Protein AF-A0A5K0V2G5-F1 (afdb_monomer)

pLDDT: mean 81.11, std 9.98, range [63.59, 97.12]

Solvent-accessible surface area (backbone atoms only — not comparable to full-atom values): 2852 Å² total; per-residue (Å²): 118,70,67,60,52,45,22,71,71,64,60,34,35,38,79,87,76,69,45,81,47,75,36,95,54,52,86,56,89,62,27,50,55,62,72,52,50,46,58,53,52,57,62,73,73,109

Structure (mmCIF, N/CA/C/O backbone):
data_AF-A0A5K0V2G5-F1
#
_entry.id   AF-A0A5K0V2G5-F1
#
loop_
_atom_site.group_PDB
_atom_site.id
_atom_site.type_symbol
_atom_site.label_atom_id
_atom_site.label_alt_id
_atom_site.label_comp_id
_atom_site.label_asym_id
_atom_site.label_entity_id
_atom_site.label_seq_id
_atom_site.pdbx_PDB_ins_code
_atom_site.Cartn_x
_atom_site.Cartn_y
_atom_site.Cartn_z
_atom_site.occupancy
_atom_site.B_iso_or_equiv
_atom_site.auth_seq_id
_atom_site.auth_comp_id
_atom_site.auth_asym_id
_atom_site.auth_atom_id
_atom_site.pdbx_PDB_model_num
ATOM 1 N N . MET A 1 1 ? 6.132 -15.244 -20.930 1.00 64.19 1 MET A N 1
ATOM 2 C CA . MET A 1 1 ? 6.418 -13.842 -21.292 1.00 64.19 1 MET A CA 1
ATOM 3 C C . MET A 1 1 ? 6.958 -13.155 -20.044 1.00 64.19 1 MET A C 1
ATOM 5 O O . MET A 1 1 ? 6.288 -13.204 -19.025 1.00 64.19 1 MET A O 1
ATOM 9 N N . ALA A 1 2 ? 8.189 -12.636 -20.049 1.00 69.50 2 ALA A N 1
ATOM 10 C CA . ALA A 1 2 ? 8.814 -12.129 -18.815 1.00 69.50 2 ALA A CA 1
ATOM 11 C C . ALA A 1 2 ? 8.301 -10.734 -18.400 1.00 69.50 2 ALA A C 1
ATOM 13 O O . ALA A 1 2 ? 8.245 -10.428 -17.214 1.00 69.50 2 ALA A O 1
ATOM 14 N N . PHE A 1 3 ? 7.891 -9.911 -19.370 1.00 63.59 3 PHE A N 1
ATOM 15 C CA . PHE A 1 3 ? 7.474 -8.520 -19.149 1.00 63.59 3 PHE A CA 1
ATOM 16 C C . PHE A 1 3 ? 6.134 -8.404 -18.403 1.00 63.59 3 PHE A C 1
ATOM 18 O O . PHE A 1 3 ? 6.005 -7.614 -17.472 1.00 63.59 3 PHE A O 1
ATOM 25 N N . GLU A 1 4 ? 5.163 -9.246 -18.757 1.00 68.94 4 GLU A N 1
ATOM 26 C CA . GLU A 1 4 ? 3.86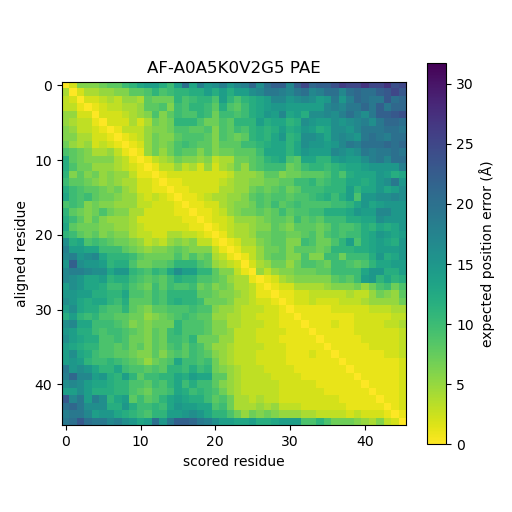3 -9.328 -18.076 1.00 68.94 4 GLU A CA 1
ATOM 27 C C . GLU A 1 4 ? 4.018 -9.809 -16.627 1.00 68.94 4 GLU A C 1
ATOM 29 O O . GLU A 1 4 ? 3.419 -9.252 -15.707 1.00 68.94 4 GLU A O 1
ATOM 34 N N . LEU A 1 5 ? 4.887 -10.808 -16.416 1.00 70.81 5 LEU A N 1
ATOM 35 C CA . LEU A 1 5 ? 5.201 -11.333 -15.089 1.00 70.81 5 LEU A CA 1
ATOM 36 C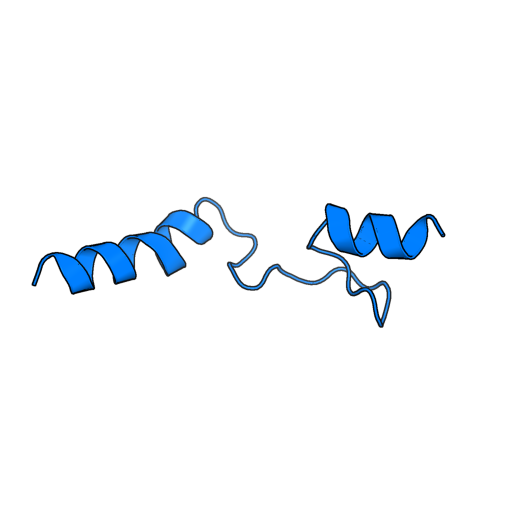 C . LEU A 1 5 ? 5.863 -10.259 -14.213 1.00 70.81 5 LEU A C 1
ATOM 38 O O . LEU A 1 5 ? 5.543 -10.140 -13.035 1.00 70.81 5 LEU A O 1
ATOM 42 N N . TYR A 1 6 ? 6.757 -9.450 -14.786 1.00 66.38 6 TYR A N 1
ATOM 43 C CA . TYR A 1 6 ? 7.405 -8.354 -14.073 1.00 66.38 6 TYR A CA 1
ATOM 44 C C . TYR A 1 6 ? 6.409 -7.270 -13.648 1.00 66.38 6 TYR A C 1
ATOM 46 O O . TYR A 1 6 ? 6.439 -6.861 -12.494 1.00 66.38 6 TYR A O 1
ATOM 54 N N . GLY A 1 7 ? 5.476 -6.860 -14.516 1.00 65.94 7 GLY A N 1
ATOM 55 C CA . GLY A 1 7 ? 4.420 -5.909 -14.142 1.00 65.94 7 GLY A CA 1
ATOM 56 C C . GLY A 1 7 ? 3.537 -6.421 -12.995 1.00 65.94 7 GLY A C 1
ATOM 57 O O . GLY A 1 7 ? 3.242 -5.678 -12.060 1.00 65.94 7 GLY A O 1
ATOM 58 N N . MET A 1 8 ? 3.187 -7.714 -13.019 1.00 71.94 8 MET A N 1
ATOM 59 C CA . MET A 1 8 ? 2.394 -8.360 -11.966 1.00 71.94 8 MET A CA 1
ATOM 60 C C . MET A 1 8 ? 3.143 -8.462 -10.627 1.00 71.94 8 MET A C 1
ATOM 62 O O . MET A 1 8 ? 2.530 -8.304 -9.575 1.00 71.94 8 MET A O 1
ATOM 66 N N . LEU A 1 9 ? 4.455 -8.722 -10.656 1.00 74.06 9 LEU A N 1
ATOM 67 C CA . LEU A 1 9 ? 5.271 -8.899 -9.449 1.00 74.06 9 LEU A CA 1
ATOM 68 C C . LEU A 1 9 ? 5.815 -7.581 -8.880 1.00 74.06 9 LEU A C 1
ATOM 70 O O . LEU A 1 9 ? 5.965 -7.462 -7.668 1.00 74.06 9 LEU A O 1
ATOM 74 N N . ALA A 1 10 ? 6.126 -6.599 -9.729 1.00 75.69 10 ALA A N 1
ATOM 75 C CA . ALA A 1 10 ? 6.708 -5.327 -9.306 1.00 75.69 10 ALA A CA 1
ATOM 76 C C . ALA A 1 10 ? 5.655 -4.345 -8.770 1.00 75.69 10 ALA A C 1
ATOM 78 O O . ALA A 1 10 ? 5.968 -3.522 -7.912 1.00 75.69 10 ALA A O 1
ATOM 79 N N . GLY A 1 11 ? 4.410 -4.404 -9.267 1.00 74.25 11 GLY A N 1
ATOM 80 C CA . GLY A 1 11 ? 3.285 -3.592 -8.776 1.00 74.25 11 GLY A CA 1
ATOM 81 C C . GLY A 1 11 ? 3.422 -2.072 -8.970 1.00 74.25 11 GLY A C 1
ATOM 82 O O . GLY A 1 11 ? 2.522 -1.321 -8.600 1.00 74.25 11 GLY A O 1
ATOM 83 N N . ASN A 1 12 ? 4.531 -1.610 -9.554 1.00 76.62 12 ASN A N 1
ATOM 84 C CA . ASN A 1 12 ? 4.854 -0.208 -9.825 1.00 76.62 12 ASN A CA 1
ATOM 85 C C . ASN A 1 12 ? 5.113 0.066 -11.318 1.00 76.62 12 ASN A C 1
ATOM 87 O O . ASN A 1 12 ? 5.544 1.160 -11.667 1.00 76.62 12 ASN A O 1
ATOM 91 N N . VAL A 1 13 ? 4.852 -0.905 -12.199 1.00 81.31 13 VAL A N 1
ATOM 92 C CA . VAL A 1 13 ? 4.944 -0.751 -13.656 1.00 81.31 13 VAL A CA 1
ATOM 93 C C . VAL A 1 13 ? 3.598 -1.095 -14.272 1.00 81.31 13 VAL A C 1
ATOM 95 O O . VAL A 1 13 ? 3.018 -2.140 -13.983 1.00 81.31 13 VAL A O 1
ATOM 98 N N . SER A 1 14 ? 3.097 -0.205 -15.126 1.00 79.62 14 SER A N 1
ATOM 99 C CA . SER A 1 14 ? 1.861 -0.425 -15.870 1.00 79.62 14 SER A CA 1
ATOM 100 C C . SER A 1 14 ? 2.024 -1.612 -16.826 1.00 79.62 14 SER A C 1
ATOM 102 O O . SER A 1 14 ? 2.879 -1.553 -17.711 1.00 79.62 14 SER A O 1
ATOM 104 N N . PRO A 1 15 ? 1.192 -2.664 -16.739 1.00 74.31 15 PRO A N 1
ATOM 105 C CA . PRO A 1 15 ? 1.251 -3.768 -17.695 1.00 74.31 15 PRO A CA 1
ATOM 106 C C . PRO A 1 15 ? 0.781 -3.355 -19.100 1.00 74.31 15 PRO A C 1
ATOM 108 O O . PRO A 1 15 ? 1.052 -4.065 -20.062 1.00 74.31 15 PRO A O 1
ATOM 111 N N . MET A 1 16 ? 0.090 -2.214 -19.224 1.00 83.31 16 MET A N 1
ATOM 112 C CA . MET A 1 16 ? -0.447 -1.706 -20.492 1.00 83.31 16 MET A CA 1
ATOM 113 C C . MET A 1 16 ? 0.511 -0.748 -21.205 1.00 83.31 16 MET A C 1
ATOM 115 O O . MET A 1 16 ? 0.546 -0.728 -22.431 1.00 83.31 16 MET A O 1
ATOM 119 N N . THR A 1 17 ? 1.270 0.058 -20.452 1.00 84.88 17 THR A N 1
ATOM 120 C CA . THR A 1 17 ? 2.148 1.102 -21.019 1.00 84.88 17 THR A CA 1
ATOM 121 C C . THR A 1 17 ? 3.633 0.865 -20.758 1.00 84.88 17 THR A C 1
ATOM 123 O O . THR A 1 17 ? 4.468 1.464 -21.424 1.00 84.88 17 THR A O 1
ATOM 126 N N . GLY A 1 18 ? 3.989 -0.001 -19.805 1.00 81.25 18 GLY A N 1
ATOM 127 C CA . GLY A 1 18 ? 5.377 -0.230 -19.396 1.00 81.25 18 GLY A CA 1
ATOM 128 C C . GLY A 1 18 ? 5.999 0.924 -18.602 1.00 81.25 18 GLY A C 1
ATOM 129 O O . GLY A 1 18 ? 7.168 0.846 -18.235 1.00 81.25 18 GLY A O 1
ATOM 130 N N . GLU A 1 19 ? 5.242 1.985 -18.320 1.00 84.88 19 GLU A N 1
ATOM 131 C CA . GLU A 1 19 ? 5.720 3.132 -17.552 1.00 84.88 19 GLU A CA 1
ATOM 132 C C . GLU A 1 19 ? 5.671 2.860 -16.046 1.00 84.88 19 GLU A C 1
ATOM 134 O O . GLU A 1 19 ? 4.783 2.157 -15.546 1.00 84.88 19 GLU A O 1
ATOM 139 N N . THR A 1 20 ? 6.607 3.467 -15.314 1.00 81.69 20 THR A N 1
ATOM 140 C CA . THR A 1 20 ? 6.594 3.462 -13.850 1.00 81.69 20 THR A CA 1
ATOM 141 C C . THR A 1 20 ? 5.413 4.277 -13.342 1.00 81.69 20 THR A C 1
ATOM 143 O O . THR A 1 20 ? 5.299 5.473 -13.610 1.00 81.69 20 THR A O 1
ATOM 146 N N . ILE A 1 21 ? 4.561 3.639 -12.550 1.00 80.12 21 ILE A N 1
ATOM 147 C CA . ILE A 1 21 ? 3.426 4.264 -11.883 1.00 80.12 21 ILE A CA 1
ATOM 148 C C . ILE A 1 21 ? 3.666 4.313 -10.377 1.00 80.12 21 ILE A C 1
ATOM 150 O O . ILE A 1 21 ? 4.343 3.464 -9.795 1.00 80.12 21 ILE A O 1
ATOM 154 N N . LYS A 1 22 ? 3.071 5.305 -9.713 1.00 77.44 22 LYS A N 1
ATOM 155 C CA . LYS A 1 22 ? 2.966 5.264 -8.254 1.00 77.44 22 LYS A CA 1
ATOM 156 C C . LYS A 1 22 ? 1.921 4.208 -7.876 1.00 77.44 22 LYS A C 1
ATOM 158 O O . LYS A 1 22 ? 0.833 4.233 -8.456 1.00 77.44 22 LYS A O 1
ATOM 163 N N . PRO A 1 23 ? 2.207 3.315 -6.912 1.00 71.06 23 PRO A N 1
ATOM 164 C CA . PRO A 1 23 ? 1.202 2.399 -6.391 1.00 71.06 23 PRO A CA 1
ATOM 165 C C . PRO A 1 23 ? -0.026 3.167 -5.894 1.00 71.06 23 PRO A C 1
ATOM 167 O O . PRO A 1 23 ? 0.096 4.295 -5.412 1.00 71.06 23 PRO A O 1
ATOM 170 N N . ALA A 1 24 ? -1.204 2.541 -5.950 1.00 70.25 24 ALA A N 1
ATOM 171 C CA . ALA A 1 24 ? -2.454 3.150 -5.480 1.00 70.25 24 ALA A CA 1
ATOM 172 C C . ALA A 1 24 ? -2.374 3.611 -4.013 1.00 70.25 24 ALA A C 1
ATOM 174 O O . ALA A 1 24 ? -2.998 4.594 -3.625 1.00 70.25 24 ALA A O 1
ATOM 175 N N . CYS A 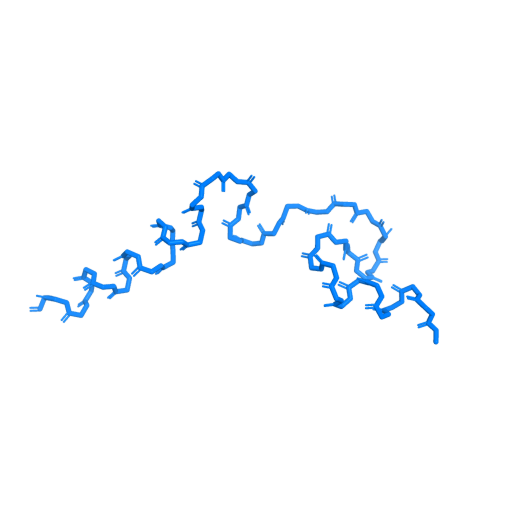1 25 ? -1.553 2.931 -3.210 1.00 70.00 25 CYS A N 1
ATOM 176 C CA . CYS A 1 25 ? -1.321 3.269 -1.810 1.00 70.00 25 CYS A CA 1
ATOM 177 C C . CYS A 1 25 ? -0.221 4.322 -1.607 1.00 70.00 25 CYS A C 1
ATOM 179 O O . CYS A 1 25 ? 0.167 4.549 -0.474 1.00 70.00 25 CYS A O 1
ATOM 181 N N . GLY A 1 26 ? 0.264 4.987 -2.661 1.00 76.94 26 GLY A N 1
ATOM 182 C CA . GLY A 1 26 ? 1.353 5.964 -2.600 1.00 76.94 26 GLY A CA 1
ATOM 183 C C .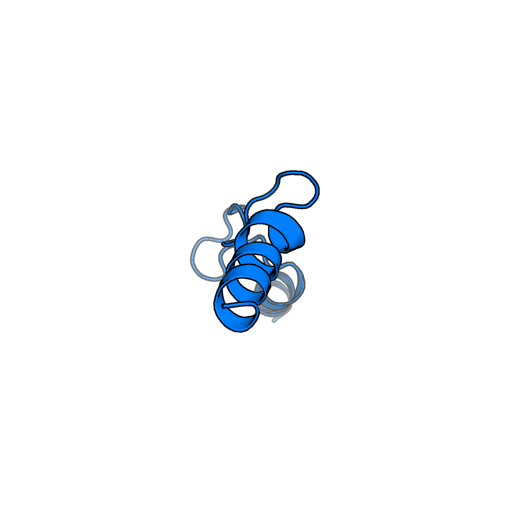 GLY A 1 26 ? 2.749 5.330 -2.631 1.00 76.94 26 GLY A C 1
ATOM 184 O O . GLY A 1 26 ? 2.902 4.114 -2.594 1.00 76.94 26 GLY A O 1
ATOM 185 N N . GLY A 1 27 ? 3.774 6.178 -2.742 1.00 76.75 27 GLY A N 1
ATOM 186 C CA . GLY A 1 27 ? 5.196 5.786 -2.719 1.00 76.75 27 GLY A CA 1
ATOM 187 C C . GLY A 1 27 ? 5.979 6.426 -1.569 1.00 76.75 27 GLY A C 1
ATOM 188 O O . GLY A 1 27 ? 7.201 6.480 -1.606 1.00 76.75 27 GLY A O 1
ATOM 189 N N . GLU A 1 28 ? 5.26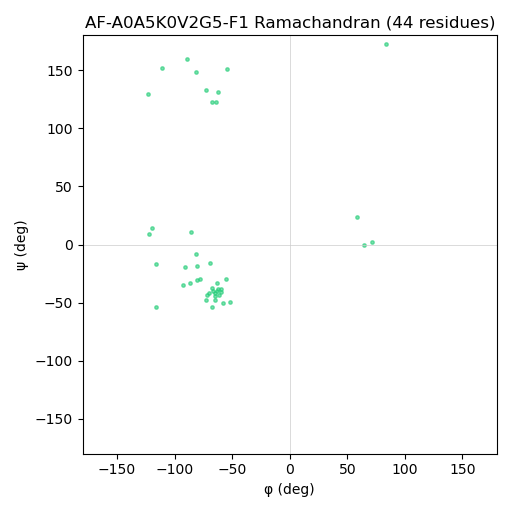3 6.982 -0.600 1.00 85.31 28 GLU A N 1
ATOM 190 C CA . GLU A 1 28 ? 5.801 7.607 0.607 1.00 85.31 28 GLU A CA 1
ATOM 191 C C . GLU A 1 28 ? 5.953 6.578 1.737 1.00 85.31 28 GLU A C 1
ATOM 193 O O . GLU A 1 28 ? 5.338 5.508 1.719 1.00 85.31 28 GLU A O 1
ATOM 198 N N . GLU A 1 29 ? 6.799 6.885 2.717 1.00 84.50 29 GLU A N 1
ATOM 199 C CA . GLU A 1 29 ? 7.039 5.995 3.852 1.00 84.50 29 GLU A CA 1
ATOM 200 C C . GLU A 1 29 ? 5.744 5.784 4.656 1.00 84.50 29 GLU A C 1
ATOM 202 O O . GLU A 1 29 ? 5.029 6.735 4.985 1.00 84.50 29 GLU A O 1
ATOM 207 N N . GLU A 1 30 ? 5.424 4.521 4.947 1.00 86.88 30 GLU A N 1
ATOM 208 C CA . GLU A 1 30 ? 4.205 4.109 5.662 1.00 86.88 30 GLU A CA 1
ATOM 209 C C . GLU A 1 30 ? 2.882 4.523 4.996 1.00 86.88 30 GLU A C 1
ATOM 211 O O . GLU A 1 30 ? 1.842 4.595 5.655 1.00 86.88 30 GLU A O 1
ATOM 216 N N . ALA A 1 31 ? 2.874 4.753 3.683 1.00 86.50 31 ALA A N 1
ATOM 217 C CA . ALA A 1 31 ? 1.663 5.164 2.982 1.00 86.50 31 ALA A CA 1
ATOM 218 C C . ALA A 1 31 ? 0.519 4.139 3.102 1.00 86.50 31 ALA A C 1
ATOM 220 O O . ALA A 1 31 ? -0.631 4.520 3.306 1.00 86.50 31 ALA A O 1
ATOM 221 N N . PHE A 1 32 ? 0.831 2.838 3.060 1.00 85.81 32 PHE A N 1
ATOM 222 C CA . PHE A 1 32 ? -0.161 1.775 3.241 1.00 85.81 32 PHE A CA 1
ATOM 223 C C . PHE A 1 32 ? -0.733 1.729 4.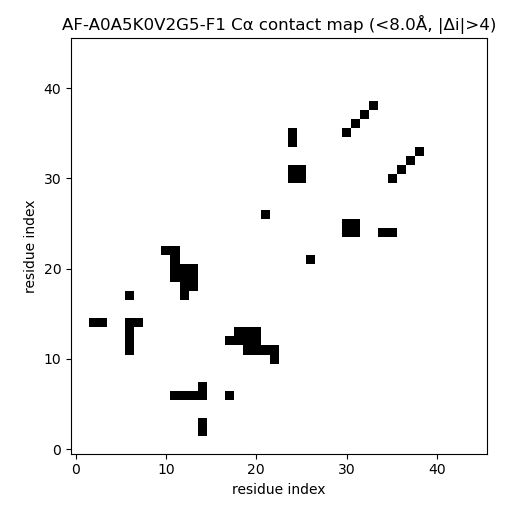675 1.00 85.81 32 PHE A C 1
ATOM 225 O O . PHE A 1 32 ? -1.953 1.844 4.814 1.00 85.81 32 PHE A O 1
ATOM 232 N N . PRO A 1 33 ? 0.087 1.650 5.748 1.00 90.31 33 PRO A N 1
ATOM 233 C CA . PRO A 1 33 ? -0.414 1.767 7.117 1.00 90.31 33 PRO A CA 1
ATOM 234 C C . PRO A 1 33 ? -1.282 3.012 7.340 1.00 90.31 33 PRO A C 1
ATOM 236 O O . PRO A 1 33 ? -2.406 2.894 7.818 1.00 90.31 33 PRO A O 1
ATOM 239 N N . LYS A 1 34 ? -0.806 4.192 6.926 1.00 90.88 34 LYS A N 1
ATOM 240 C CA . LYS A 1 34 ? -1.480 5.469 7.205 1.00 90.88 34 LYS A CA 1
ATOM 241 C C . LYS A 1 34 ? -2.759 5.669 6.401 1.00 90.88 34 LYS A C 1
ATOM 243 O O . LYS A 1 34 ? -3.746 6.148 6.944 1.00 90.88 34 LYS A O 1
ATOM 248 N N . LYS A 1 35 ? -2.747 5.353 5.103 1.00 88.00 35 LYS A N 1
ATOM 249 C CA . LYS A 1 35 ? -3.875 5.666 4.206 1.00 88.00 35 LYS A CA 1
ATOM 250 C C . LYS A 1 35 ? -4.911 4.557 4.108 1.00 88.00 35 LYS A C 1
ATOM 252 O O . LYS A 1 35 ? -6.023 4.833 3.674 1.00 88.00 35 LYS A O 1
ATOM 257 N N . VAL A 1 36 ? -4.558 3.324 4.469 1.00 89.50 36 VAL A N 1
ATOM 258 C CA . VAL A 1 36 ? -5.455 2.166 4.342 1.00 89.50 36 VAL A CA 1
ATOM 259 C C . VAL A 1 36 ? -5.790 1.585 5.705 1.00 89.50 36 VAL A C 1
ATOM 261 O O . VAL A 1 36 ? -6.963 1.459 6.038 1.00 89.50 36 VAL A O 1
ATOM 264 N N . VAL A 1 37 ? -4.782 1.248 6.511 1.00 92.75 37 VAL A N 1
ATOM 265 C CA . VAL A 1 37 ? -5.014 0.534 7.776 1.00 92.75 37 VAL A CA 1
ATOM 266 C C . VAL A 1 37 ? -5.637 1.451 8.830 1.00 92.75 37 VAL A C 1
ATOM 268 O O . VAL A 1 37 ? -6.637 1.071 9.436 1.00 92.75 37 VAL A O 1
ATOM 271 N N . THR A 1 38 ? -5.098 2.659 9.024 1.00 95.38 38 THR A N 1
ATOM 272 C CA . THR A 1 38 ? -5.590 3.599 10.047 1.00 95.38 38 THR A CA 1
ATOM 273 C C . THR A 1 38 ? -7.076 3.950 9.880 1.00 95.38 38 THR A C 1
ATOM 275 O O . THR A 1 38 ? -7.811 3.749 10.845 1.00 95.38 38 THR A O 1
ATOM 278 N N . PRO A 1 39 ? -7.582 4.3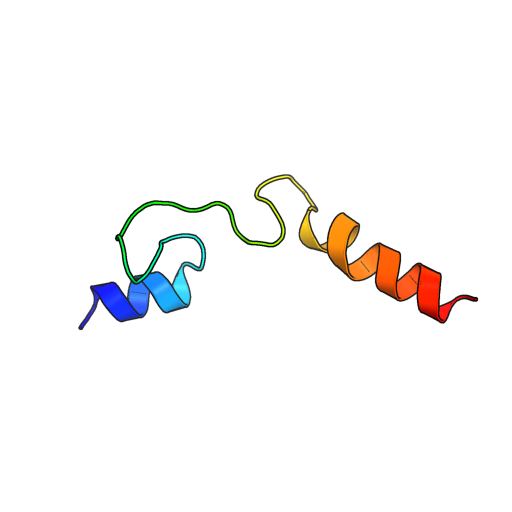54 8.694 1.00 95.00 39 PRO A N 1
ATOM 279 C CA . PRO A 1 39 ? -9.001 4.691 8.542 1.00 95.00 39 PRO A CA 1
ATOM 280 C C . PRO A 1 39 ? -9.942 3.502 8.784 1.00 95.00 39 PRO A C 1
ATOM 282 O O . PRO A 1 39 ? -11.040 3.677 9.311 1.00 95.00 39 PRO A O 1
ATOM 285 N N . ILE A 1 40 ? -9.516 2.282 8.428 1.00 96.00 40 ILE A N 1
ATOM 286 C CA . ILE A 1 40 ? -10.278 1.057 8.719 1.00 96.00 40 ILE A CA 1
ATOM 287 C C . ILE A 1 40 ? -10.363 0.853 10.230 1.00 96.00 40 ILE A C 1
ATOM 289 O O . ILE A 1 40 ? -11.453 0.619 10.744 1.00 96.00 40 ILE A O 1
ATOM 293 N N . TYR A 1 41 ? -9.232 0.965 10.935 1.00 96.25 41 TYR A N 1
ATOM 294 C CA . TYR A 1 41 ? -9.185 0.809 12.387 1.00 96.25 41 TYR A CA 1
ATOM 295 C C . TYR A 1 41 ? -10.050 1.852 13.112 1.00 96.25 41 TYR A C 1
ATOM 297 O O . TYR A 1 41 ? -10.802 1.508 14.017 1.00 96.25 41 TYR A O 1
ATOM 305 N N . GLU A 1 42 ? -9.990 3.115 12.691 1.00 96.88 42 GLU A N 1
ATOM 306 C CA . GLU A 1 42 ? -10.816 4.192 13.253 1.00 96.88 42 GLU A CA 1
ATOM 307 C C . GLU A 1 42 ? -12.313 3.947 13.029 1.00 96.88 42 GLU A C 1
ATOM 309 O O . GLU A 1 42 ? -13.111 4.176 13.932 1.00 96.88 42 GLU A O 1
ATOM 314 N N . THR A 1 43 ? -12.686 3.417 11.860 1.00 97.12 43 THR A N 1
ATOM 315 C CA . THR A 1 43 ? -14.084 3.094 11.533 1.00 97.12 43 THR A CA 1
ATOM 316 C C . THR A 1 43 ? -14.629 1.956 12.398 1.00 97.12 43 THR A C 1
ATOM 318 O O . THR A 1 43 ? -15.782 2.010 12.811 1.00 97.12 43 THR A O 1
ATOM 321 N N . ILE A 1 44 ? -13.830 0.918 12.673 1.00 96.75 44 ILE A N 1
ATOM 322 C CA . ILE A 1 44 ? -14.267 -0.222 13.505 1.00 96.75 44 ILE A CA 1
ATOM 323 C C . ILE A 1 44 ? -14.200 0.063 15.010 1.00 96.75 44 ILE A C 1
ATOM 325 O O . ILE A 1 44 ? -14.788 -0.681 15.789 1.00 96.75 44 ILE A O 1
ATOM 329 N N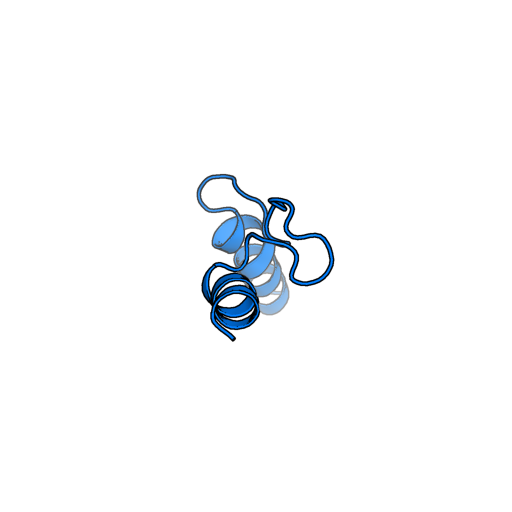 . ALA A 1 45 ? -13.445 1.080 15.426 1.00 93.00 45 ALA A N 1
ATOM 330 C CA . ALA A 1 45 ? -13.324 1.478 16.825 1.00 93.00 45 ALA A CA 1
ATOM 331 C C . ALA A 1 45 ? -14.492 2.363 17.311 1.00 93.00 45 ALA A C 1
ATOM 333 O O . ALA A 1 45 ? -14.558 2.654 18.507 1.00 93.00 45 ALA A O 1
ATOM 334 N N . GLN A 1 46 ? -15.373 2.795 16.401 1.00 68.50 46 GLN A N 1
ATOM 335 C CA . GLN A 1 46 ? -16.601 3.550 16.675 1.00 68.50 46 GLN A CA 1
ATOM 336 C C . GLN A 1 46 ? -17.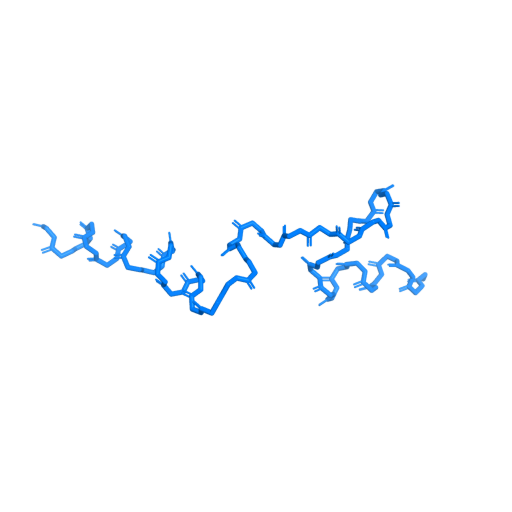768 2.622 17.034 1.00 68.50 46 GLN A C 1
ATOM 338 O O . GLN A 1 46 ? -18.541 3.005 17.943 1.00 68.50 46 GLN A O 1
#

Sequence (46 aa):
MAFELYGMLAGNVSPMTGETIKPACGGEEEAFPKKVVTPIYETIAQ

Radius of gyration: 14.59 Å; Cα contacts (8 Å, |Δi|>4): 31; chains: 1; bounding box: 25×21×38 Å

Mean predicted aligned error: 8.17 Å

Foldseek 3Di:
DVLLVCCVVVQQADSVPRDGHAHPQGPDPCSCCVVPVVVVVVVVVD

Organism: NCBI:txid210225

Secondary structure (DSSP, 8-state):
-HHHHHHHHHSSB-TTT--B---TT-SSTTHHIIIIIHHHHHHHT-